Protein AF-A0A9X7INX3-F1 (afdb_monomer)

pLDDT: mean 77.59, std 14.17, range [43.16, 96.19]

Mean predicted aligned error: 10.33 Å

InterPro domains:
  IPR043760 Pycsar effector protein domain [PF18967] (12-126)

Radius of gyration: 23.43 Å; Cα contacts (8 Å, |Δi|>4): 87; chains: 1; bounding box: 50×25×68 Å

Structure (mmCIF, N/CA/C/O backbone):
data_AF-A0A9X7INX3-F1
#
_entry.id   AF-A0A9X7INX3-F1
#
loop_
_atom_site.group_PDB
_atom_site.id
_atom_site.type_symbol
_atom_site.label_atom_id
_atom_site.label_alt_id
_atom_site.label_comp_id
_atom_site.label_asym_id
_atom_site.label_entity_id
_atom_site.label_seq_id
_atom_site.pdbx_PDB_ins_code
_atom_site.Cartn_x
_atom_site.Cartn_y
_atom_site.Cartn_z
_atom_site.occupancy
_atom_site.B_iso_or_equiv
_atom_site.auth_seq_id
_atom_site.auth_comp_id
_atom_site.auth_asym_id
_atom_site.auth_atom_id
_atom_site.pdbx_PDB_model_num
ATOM 1 N N . MET A 1 1 ? -6.237 6.388 -11.616 1.00 50.84 1 MET A N 1
ATOM 2 C CA . MET A 1 1 ? -5.022 7.023 -12.176 1.00 50.84 1 MET A CA 1
ATOM 3 C C . MET A 1 1 ? -3.918 6.002 -12.429 1.00 50.84 1 MET A C 1
ATOM 5 O O . MET A 1 1 ? -3.495 5.897 -13.569 1.00 50.84 1 MET A O 1
ATOM 9 N N . GLU A 1 2 ? -3.508 5.203 -11.437 1.00 49.38 2 GLU A N 1
ATOM 10 C CA . GLU A 1 2 ? -2.435 4.191 -11.586 1.00 49.38 2 GLU A CA 1
ATOM 11 C C . GLU A 1 2 ? -2.710 3.171 -12.711 1.00 49.38 2 GLU A C 1
ATOM 13 O O . GLU A 1 2 ? -1.839 2.902 -13.534 1.00 49.38 2 GLU A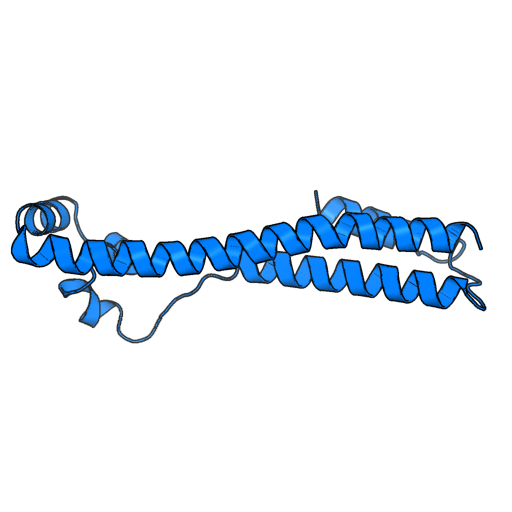 O 1
ATOM 18 N N . SER A 1 3 ? -3.953 2.693 -12.835 1.00 55.69 3 SER A N 1
ATOM 19 C CA . SER A 1 3 ? -4.366 1.765 -13.899 1.00 55.69 3 SER A CA 1
ATOM 20 C C . SER A 1 3 ? -4.281 2.376 -15.304 1.00 55.69 3 SER A C 1
ATOM 22 O O . SER A 1 3 ? -3.967 1.675 -16.258 1.00 55.69 3 SER A O 1
ATOM 24 N N . ALA A 1 4 ? -4.525 3.683 -15.443 1.00 64.06 4 ALA A N 1
ATOM 25 C CA . ALA A 1 4 ? -4.475 4.374 -16.734 1.00 64.06 4 ALA A CA 1
ATOM 26 C C . ALA A 1 4 ? -3.029 4.582 -17.215 1.00 64.06 4 ALA A C 1
ATOM 28 O O . ALA A 1 4 ? -2.751 4.441 -18.403 1.00 64.06 4 ALA A O 1
ATOM 29 N N . LEU A 1 5 ? -2.097 4.847 -16.290 1.00 58.94 5 LEU A N 1
ATOM 30 C CA . LEU A 1 5 ? -0.664 4.939 -16.591 1.00 58.94 5 LEU A CA 1
ATOM 31 C C . LEU A 1 5 ? -0.081 3.580 -17.003 1.00 58.94 5 LEU A C 1
ATOM 33 O O . LEU A 1 5 ? 0.658 3.509 -17.980 1.00 58.94 5 LEU A O 1
ATOM 37 N N . LEU A 1 6 ? -0.469 2.495 -16.321 1.00 60.16 6 LEU A N 1
ATOM 38 C CA . LEU A 1 6 ? -0.094 1.128 -16.705 1.00 60.16 6 LEU A CA 1
ATOM 39 C C . LEU A 1 6 ? -0.612 0.759 -18.100 1.00 60.16 6 LEU A C 1
ATOM 41 O O . LEU A 1 6 ? 0.145 0.236 -18.911 1.00 60.16 6 LEU A O 1
ATOM 45 N N . VAL A 1 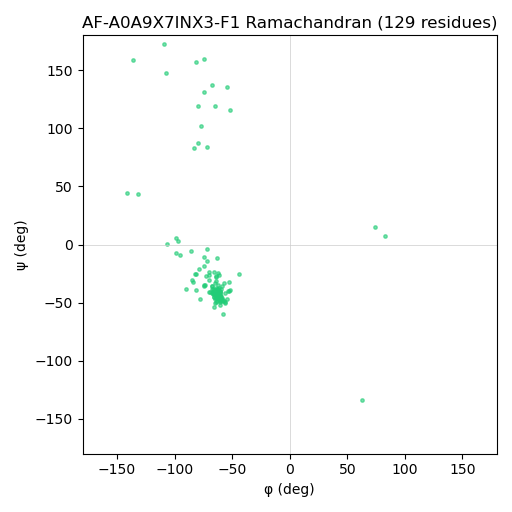7 ? -1.869 1.089 -18.412 1.00 64.81 7 VAL A N 1
ATOM 46 C CA . VAL A 1 7 ? -2.432 0.893 -19.759 1.00 64.81 7 VAL A CA 1
ATOM 47 C C . VAL A 1 7 ? -1.675 1.723 -20.801 1.00 64.81 7 VAL A C 1
ATOM 49 O O . VAL A 1 7 ? -1.399 1.217 -21.886 1.00 64.81 7 VAL A O 1
ATOM 52 N N . GLY A 1 8 ? -1.262 2.952 -20.478 1.00 62.03 8 GLY A N 1
ATOM 53 C CA . GLY A 1 8 ? -0.401 3.768 -21.342 1.00 62.03 8 GLY A CA 1
ATOM 54 C C . GLY A 1 8 ? 0.948 3.104 -21.648 1.00 62.03 8 GLY A C 1
ATOM 55 O O . GLY A 1 8 ? 1.346 3.013 -22.805 1.00 62.03 8 GLY A O 1
ATOM 56 N N . VAL A 1 9 ? 1.623 2.556 -20.636 1.00 60.28 9 VAL A N 1
ATOM 57 C CA . VAL A 1 9 ? 2.907 1.851 -20.811 1.00 60.28 9 VAL A CA 1
ATOM 58 C C . VAL A 1 9 ? 2.746 0.551 -21.610 1.00 60.28 9 VAL A C 1
ATOM 60 O O . VAL A 1 9 ? 3.547 0.272 -22.504 1.00 60.28 9 VAL A O 1
ATOM 63 N N . ILE A 1 10 ? 1.695 -0.227 -21.331 1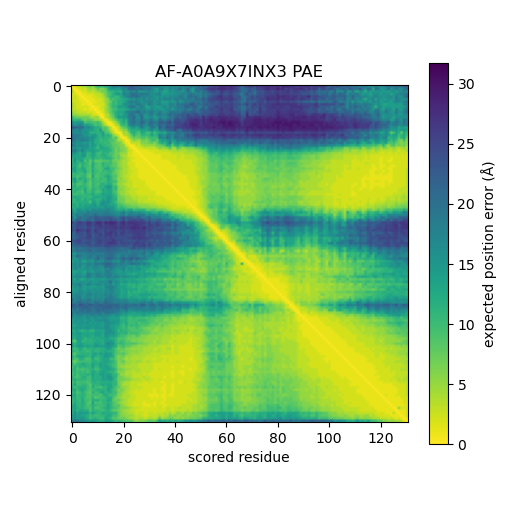.00 63.84 10 ILE A N 1
ATOM 64 C CA . ILE A 1 10 ? 1.403 -1.489 -22.032 1.00 63.84 10 ILE A CA 1
ATOM 65 C C . ILE A 1 10 ? 1.055 -1.220 -23.498 1.00 63.84 10 ILE A C 1
ATOM 67 O O . ILE A 1 10 ? 1.580 -1.881 -24.389 1.00 63.84 10 ILE A O 1
ATOM 71 N N . THR A 1 11 ? 0.212 -0.219 -23.766 1.00 62.34 11 THR A N 1
ATOM 72 C CA . THR A 1 11 ? -0.145 0.151 -25.141 1.00 62.34 11 THR A CA 1
ATOM 73 C C . THR A 1 11 ? 1.075 0.634 -25.919 1.00 62.34 11 THR A C 1
ATOM 75 O O . THR A 1 11 ? 1.222 0.281 -27.085 1.00 62.34 11 THR A O 1
ATOM 78 N N . LEU A 1 12 ? 1.997 1.376 -25.307 1.00 56.88 12 LEU A N 1
ATOM 79 C CA . LEU A 1 12 ? 3.230 1.825 -25.965 1.00 56.88 12 LEU A CA 1
ATOM 80 C C . LEU A 1 12 ? 4.289 0.715 -26.151 1.00 56.88 12 LEU A C 1
ATOM 82 O O . LEU A 1 12 ? 5.224 0.922 -26.919 1.00 56.88 12 LEU A O 1
ATOM 86 N N . SER A 1 13 ? 4.121 -0.463 -25.532 1.00 54.84 13 SER A N 1
ATOM 87 C CA . SER A 1 13 ? 5.066 -1.598 -25.605 1.00 54.84 13 SER A CA 1
ATOM 88 C C . SER A 1 13 ? 4.702 -2.711 -26.607 1.00 54.84 13 SER A C 1
ATOM 90 O O . SER A 1 13 ? 5.373 -3.737 -26.620 1.00 54.84 13 SER A O 1
ATOM 92 N N . GLY A 1 14 ? 3.651 -2.561 -27.425 1.00 51.12 14 GLY A N 1
ATOM 93 C CA . GLY A 1 14 ? 3.252 -3.576 -28.420 1.00 51.12 14 GLY A CA 1
ATOM 94 C C . GLY A 1 14 ? 4.156 -3.651 -29.664 1.00 51.12 14 GLY A C 1
ATOM 95 O O . GLY A 1 14 ? 4.843 -2.684 -29.992 1.00 51.12 14 GLY A O 1
ATOM 96 N N . ASP A 1 15 ? 4.124 -4.782 -30.378 1.00 43.16 15 ASP A N 1
ATOM 97 C CA . ASP A 1 15 ? 4.956 -5.035 -31.566 1.00 43.16 15 ASP A CA 1
ATOM 98 C C . ASP A 1 15 ? 4.812 -3.946 -32.645 1.00 43.16 15 ASP A C 1
ATOM 100 O O . ASP A 1 15 ? 3.714 -3.475 -32.950 1.00 43.16 15 ASP A O 1
ATOM 104 N N . GLY A 1 16 ? 5.951 -3.518 -33.203 1.00 49.06 16 GLY A N 1
ATOM 105 C CA . GLY A 1 16 ? 6.046 -2.385 -34.133 1.00 49.06 16 GLY A CA 1
ATOM 106 C C . GLY A 1 16 ? 6.119 -1.000 -33.471 1.00 49.06 16 GLY A C 1
ATOM 107 O O . GLY A 1 16 ? 6.061 0.010 -34.171 1.00 49.06 16 GLY A O 1
ATOM 108 N N . ARG A 1 17 ? 6.237 -0.927 -32.138 1.00 58.34 17 ARG A N 1
ATOM 109 C CA . ARG A 1 17 ? 6.386 0.326 -31.371 1.00 58.34 17 ARG A CA 1
ATOM 110 C C . ARG A 1 17 ? 7.801 0.476 -30.800 1.00 58.34 17 ARG A C 1
ATOM 112 O O . ARG A 1 17 ? 8.621 -0.432 -30.901 1.00 58.34 17 ARG A O 1
ATOM 119 N N . VAL A 1 18 ? 8.074 1.646 -30.215 1.00 55.84 18 VAL A N 1
ATOM 120 C CA . VAL A 1 18 ? 9.395 2.211 -29.845 1.00 55.84 18 VAL A CA 1
ATOM 121 C C . VAL A 1 18 ? 10.378 1.235 -29.165 1.00 55.84 18 VAL A C 1
ATOM 123 O O . VAL A 1 18 ? 11.584 1.400 -29.295 1.00 55.84 18 VAL A O 1
ATOM 126 N N . TYR A 1 19 ? 9.899 0.186 -28.494 1.00 56.28 19 TYR A N 1
ATOM 127 C CA . TYR A 1 19 ? 10.725 -0.752 -27.724 1.00 56.28 19 TYR A CA 1
ATOM 128 C C . TYR A 1 19 ? 11.112 -2.065 -28.446 1.00 56.28 19 TYR A C 1
ATOM 130 O O . TYR A 1 19 ? 11.766 -2.918 -27.850 1.00 56.28 19 TYR A O 1
ATOM 138 N N . HIS A 1 20 ? 10.748 -2.256 -29.720 1.00 52.53 20 HIS A N 1
ATOM 139 C CA . HIS A 1 20 ? 10.924 -3.534 -30.441 1.00 52.53 20 HIS A CA 1
ATOM 140 C C . HIS A 1 20 ? 12.393 -3.880 -30.806 1.00 52.53 20 HIS A C 1
ATOM 142 O O . HIS A 1 20 ? 12.697 -5.022 -31.143 1.00 52.53 20 HIS A O 1
ATOM 148 N N . GLN A 1 21 ? 13.331 -2.927 -30.730 1.00 61.44 21 GLN A N 1
ATOM 149 C CA . GLN A 1 21 ? 14.771 -3.147 -30.982 1.00 61.44 21 GLN A CA 1
ATOM 150 C C . GLN A 1 21 ? 15.657 -2.548 -29.878 1.00 61.44 21 GLN A C 1
ATOM 152 O O . GLN A 1 21 ? 16.684 -1.925 -30.141 1.00 61.44 21 GLN A O 1
ATOM 157 N N . LEU A 1 22 ? 15.265 -2.731 -28.616 1.00 67.19 22 LEU A N 1
ATOM 158 C CA . LEU A 1 22 ? 16.075 -2.274 -27.488 1.00 67.19 22 LEU A CA 1
ATOM 159 C C . LEU A 1 22 ? 17.413 -3.024 -27.429 1.00 67.19 22 LEU A C 1
ATOM 161 O O . LEU A 1 22 ? 17.457 -4.240 -27.249 1.00 67.19 22 LEU A O 1
ATOM 165 N N . SER A 1 23 ? 18.515 -2.281 -27.532 1.00 71.94 23 SER A N 1
ATOM 166 C CA . SER A 1 23 ? 19.875 -2.791 -27.346 1.00 71.94 23 SER A CA 1
ATOM 167 C C . SER A 1 23 ? 20.706 -1.830 -26.487 1.00 71.94 23 SER A C 1
ATOM 169 O O . SER A 1 23 ? 20.365 -0.657 -26.323 1.00 71.94 23 SER A O 1
ATOM 171 N N . GLY A 1 24 ? 21.778 -2.332 -25.869 1.00 81.75 24 GLY A N 1
ATOM 172 C CA . GLY A 1 24 ? 22.685 -1.513 -25.058 1.00 81.75 24 GLY A CA 1
ATOM 173 C C . GLY A 1 24 ? 22.022 -0.873 -23.829 1.00 81.75 24 GLY A C 1
ATOM 174 O O . GLY A 1 24 ? 21.311 -1.533 -23.070 1.00 81.75 24 GLY A O 1
ATOM 175 N N . TRP A 1 25 ? 22.273 0.423 -23.617 1.00 83.69 25 TRP A N 1
ATOM 176 C CA . TRP A 1 25 ? 21.813 1.177 -22.440 1.00 83.69 25 TRP A CA 1
ATOM 177 C C . TRP A 1 25 ? 20.292 1.340 -22.353 1.00 83.69 25 TRP A C 1
ATOM 179 O O . TRP A 1 25 ? 19.760 1.481 -21.251 1.00 83.69 25 TRP A O 1
ATOM 189 N N . ALA A 1 26 ? 19.584 1.254 -23.480 1.00 84.75 26 ALA A N 1
ATOM 190 C CA . ALA A 1 26 ? 18.130 1.348 -23.515 1.00 84.75 26 ALA A CA 1
ATOM 191 C C . ALA A 1 26 ? 17.469 0.210 -22.707 1.00 84.75 26 ALA A C 1
ATOM 193 O O . ALA A 1 26 ? 16.514 0.433 -21.963 1.00 84.75 26 ALA A O 1
ATOM 194 N N . VAL A 1 27 ? 18.046 -1.000 -22.748 1.00 86.50 27 VAL A N 1
ATOM 195 C CA . VAL A 1 27 ? 17.557 -2.163 -21.983 1.00 86.50 27 VAL A CA 1
ATOM 196 C C . VAL A 1 27 ? 17.621 -1.907 -20.475 1.00 86.50 27 VAL A C 1
ATOM 198 O O . VAL A 1 27 ? 16.701 -2.271 -19.746 1.00 86.50 27 VAL A O 1
ATOM 201 N N . VAL A 1 28 ? 18.676 -1.240 -19.996 1.00 89.25 28 VAL A N 1
ATOM 202 C CA . VAL A 1 28 ? 18.833 -0.923 -18.569 1.00 89.25 28 VAL A CA 1
ATOM 203 C C . VAL A 1 28 ? 17.717 0.014 -18.109 1.00 89.25 28 VAL A C 1
ATOM 205 O O . VAL A 1 28 ? 17.040 -0.274 -17.122 1.00 89.25 28 VAL A O 1
ATOM 208 N N . TRP A 1 29 ? 17.476 1.098 -18.850 1.00 87.06 29 TRP A N 1
ATOM 209 C CA . TRP A 1 29 ? 16.415 2.059 -18.536 1.00 87.06 29 TRP A CA 1
ATOM 210 C C . TRP A 1 29 ? 15.017 1.441 -18.616 1.00 87.06 29 TRP A C 1
ATOM 212 O O . TRP A 1 29 ? 14.172 1.726 -17.764 1.00 87.06 29 TRP A O 1
ATOM 222 N N . TYR A 1 30 ? 14.793 0.542 -19.577 1.00 85.25 30 TYR A N 1
ATOM 223 C CA . TYR A 1 30 ? 13.557 -0.229 -19.685 1.00 85.25 30 TYR A CA 1
ATOM 224 C C . TYR A 1 30 ? 13.304 -1.096 -18.444 1.00 85.25 30 TYR A C 1
ATOM 226 O O . TYR A 1 30 ? 12.246 -0.998 -17.818 1.00 85.25 30 TYR A O 1
ATOM 234 N N . VAL A 1 31 ? 14.293 -1.907 -18.046 1.00 89.81 31 VAL A N 1
ATOM 235 C CA . VAL A 1 31 ? 14.185 -2.794 -16.877 1.00 89.81 31 VAL A CA 1
ATOM 236 C C . VAL A 1 31 ? 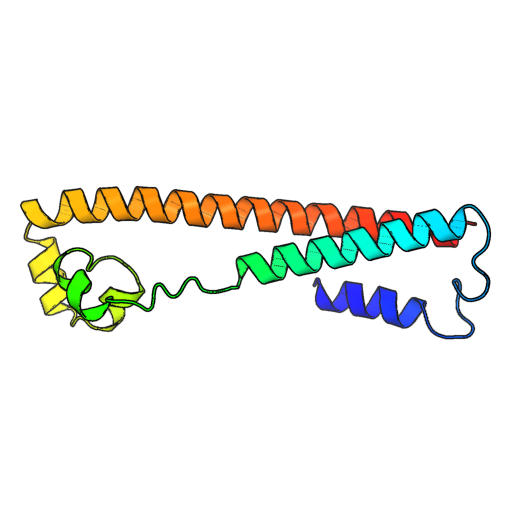13.965 -1.985 -15.600 1.00 89.81 31 VAL A C 1
ATOM 238 O O . VAL A 1 31 ? 13.081 -2.322 -14.813 1.00 89.81 31 VAL A O 1
ATOM 241 N N . VAL A 1 32 ? 14.709 -0.891 -15.409 1.00 92.19 32 VAL A N 1
ATOM 242 C CA . VAL A 1 32 ? 14.530 0.011 -14.261 1.00 92.19 32 VAL A CA 1
ATOM 243 C C . VAL A 1 32 ? 13.109 0.571 -14.227 1.00 92.19 32 VAL A C 1
ATOM 245 O O . VAL A 1 32 ? 12.449 0.493 -13.190 1.00 92.19 32 VAL A O 1
ATOM 248 N N . GLY A 1 33 ? 12.612 1.080 -15.357 1.00 89.38 33 GLY A N 1
ATOM 249 C CA . GLY A 1 33 ? 11.258 1.615 -15.466 1.00 89.38 33 GLY A CA 1
ATOM 250 C C . GLY A 1 33 ? 10.194 0.596 -15.060 1.00 89.38 33 GLY A C 1
ATOM 251 O O . GLY A 1 33 ? 9.358 0.883 -14.202 1.00 89.38 33 GLY A O 1
ATOM 252 N N . ILE A 1 34 ? 10.268 -0.623 -15.599 1.00 89.06 34 ILE A N 1
ATOM 253 C CA . ILE A 1 34 ? 9.321 -1.695 -15.264 1.00 89.06 34 ILE A CA 1
ATOM 254 C C . ILE A 1 34 ? 9.408 -2.100 -13.791 1.00 89.06 34 ILE A C 1
ATOM 256 O O . ILE A 1 34 ? 8.372 -2.212 -13.132 1.00 89.06 34 ILE A O 1
ATOM 260 N N . VAL A 1 35 ? 10.612 -2.284 -13.244 1.00 93.25 35 VAL A N 1
ATOM 261 C CA . VAL A 1 35 ? 10.791 -2.669 -11.834 1.00 93.25 35 VAL A CA 1
ATOM 262 C C . VAL A 1 35 ? 10.193 -1.620 -10.895 1.00 93.25 35 VAL A C 1
ATOM 264 O O . VAL A 1 35 ? 9.504 -1.981 -9.938 1.00 93.25 35 VAL A O 1
ATOM 26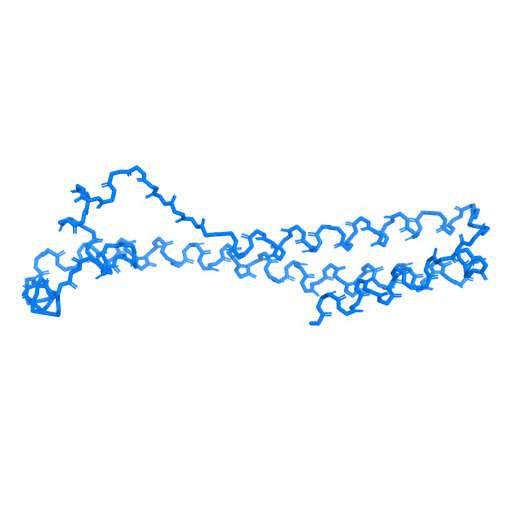7 N N . LEU A 1 36 ? 10.389 -0.329 -11.179 1.00 92.38 36 LEU A N 1
ATOM 268 C CA . LEU A 1 36 ? 9.817 0.761 -10.384 1.00 92.38 36 LEU A CA 1
ATOM 269 C C . LEU A 1 36 ? 8.284 0.769 -10.436 1.00 92.38 36 LEU A C 1
ATOM 271 O O . LEU A 1 36 ? 7.639 0.924 -9.398 1.00 92.38 36 LEU A O 1
ATOM 275 N N . LEU A 1 37 ? 7.693 0.547 -11.615 1.00 90.12 37 LEU A N 1
ATOM 276 C CA . LEU A 1 37 ? 6.237 0.473 -11.770 1.00 90.12 37 LEU A CA 1
ATOM 277 C C . LEU A 1 37 ? 5.637 -0.739 -11.042 1.00 90.12 37 LEU A C 1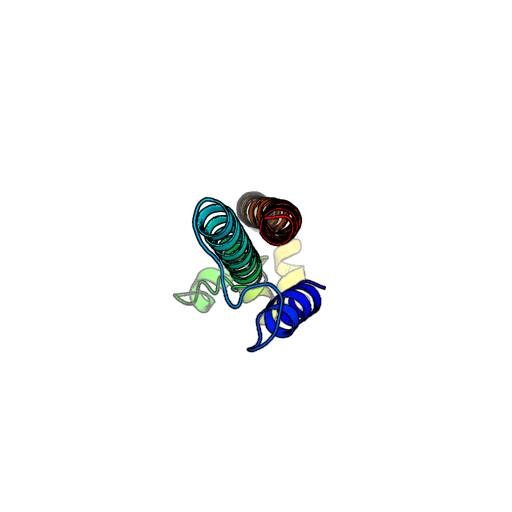
ATOM 279 O O . LEU A 1 37 ? 4.614 -0.606 -10.368 1.00 90.12 37 LEU A O 1
ATOM 283 N N . ILE A 1 38 ? 6.287 -1.905 -11.116 1.00 90.94 38 ILE A N 1
ATOM 284 C CA . ILE A 1 38 ? 5.875 -3.102 -10.366 1.00 90.94 38 ILE A CA 1
ATOM 285 C C . ILE A 1 38 ? 5.963 -2.839 -8.858 1.00 90.94 38 ILE A C 1
ATOM 287 O O . ILE A 1 38 ? 5.017 -3.127 -8.122 1.00 90.94 38 ILE A O 1
ATOM 291 N N . ALA A 1 39 ? 7.068 -2.257 -8.386 1.00 93.31 39 ALA A N 1
ATOM 292 C CA . ALA A 1 39 ? 7.246 -1.925 -6.977 1.00 93.31 39 ALA A CA 1
ATOM 293 C C . ALA A 1 39 ? 6.177 -0.935 -6.480 1.00 93.31 39 ALA A C 1
ATOM 295 O O . ALA A 1 39 ? 5.636 -1.121 -5.385 1.00 93.31 39 ALA A O 1
ATOM 296 N N . ALA A 1 40 ? 5.809 0.060 -7.294 1.00 91.44 40 ALA A N 1
ATOM 297 C CA . ALA A 1 40 ? 4.712 0.973 -6.988 1.00 91.44 40 ALA A CA 1
ATOM 298 C C . ALA A 1 40 ? 3.376 0.230 -6.838 1.00 91.44 40 ALA A C 1
ATOM 300 O O . ALA A 1 40 ? 2.704 0.358 -5.813 1.00 91.44 40 ALA A O 1
ATOM 301 N N . ALA A 1 41 ? 3.032 -0.632 -7.800 1.00 90.56 41 ALA A N 1
ATOM 302 C CA . ALA A 1 41 ? 1.801 -1.420 -7.763 1.00 90.56 41 ALA A CA 1
ATOM 303 C C . ALA A 1 41 ? 1.726 -2.345 -6.530 1.00 90.56 41 ALA A C 1
ATOM 305 O O . ALA A 1 41 ? 0.666 -2.479 -5.907 1.00 90.56 41 ALA A O 1
ATOM 306 N N . ILE A 1 42 ? 2.851 -2.947 -6.127 1.00 93.19 42 ILE A N 1
ATOM 307 C CA . ILE A 1 42 ? 2.943 -3.745 -4.894 1.00 93.19 42 ILE A CA 1
ATOM 308 C C . ILE A 1 42 ? 2.665 -2.869 -3.666 1.00 93.19 42 ILE A C 1
ATOM 310 O O . ILE A 1 42 ? 1.885 -3.270 -2.797 1.00 93.19 42 ILE A O 1
ATOM 314 N N . CYS A 1 43 ? 3.255 -1.671 -3.596 1.00 92.06 43 CYS A N 1
ATOM 315 C CA . CYS A 1 43 ? 3.025 -0.729 -2.501 1.00 92.06 43 CYS A CA 1
ATOM 316 C C . CYS A 1 43 ? 1.551 -0.317 -2.410 1.00 92.06 43 CYS A C 1
ATOM 318 O O . CYS A 1 43 ? 0.962 -0.416 -1.332 1.00 92.06 43 CYS A O 1
ATOM 320 N N . ALA A 1 44 ? 0.935 0.062 -3.533 1.00 90.62 44 ALA A N 1
ATOM 321 C CA . ALA A 1 44 ? -0.482 0.414 -3.603 1.00 90.62 44 ALA A CA 1
ATOM 322 C C . ALA A 1 44 ? -1.383 -0.750 -3.152 1.00 90.62 44 ALA A C 1
ATOM 324 O O . ALA A 1 44 ? -2.256 -0.585 -2.297 1.00 90.62 44 ALA A O 1
ATOM 325 N N . THR A 1 45 ? -1.117 -1.967 -3.632 1.00 90.62 45 THR A N 1
ATOM 326 C CA . THR A 1 45 ? -1.883 -3.162 -3.240 1.00 90.62 45 THR A CA 1
ATOM 327 C C . THR A 1 45 ? -1.752 -3.454 -1.741 1.00 90.62 45 THR A C 1
ATOM 329 O O . THR A 1 45 ? -2.733 -3.788 -1.071 1.00 90.62 45 THR A O 1
ATOM 332 N N . ALA A 1 46 ? -0.551 -3.298 -1.178 1.00 90.69 46 ALA A N 1
ATOM 333 C CA . ALA A 1 46 ? -0.297 -3.515 0.244 1.00 90.69 46 ALA A CA 1
ATOM 334 C C . ALA A 1 46 ? -1.052 -2.527 1.155 1.00 90.69 46 ALA A C 1
ATOM 336 O O . ALA A 1 46 ? -1.377 -2.877 2.291 1.00 90.69 46 ALA A O 1
ATOM 337 N N . VAL A 1 47 ? -1.377 -1.323 0.670 1.00 90.94 47 VAL A N 1
ATOM 338 C CA . VAL A 1 47 ? -2.175 -0.324 1.406 1.00 90.94 47 VAL A CA 1
ATOM 339 C C . VAL A 1 47 ? -3.628 -0.774 1.564 1.00 90.94 47 VAL A C 1
ATOM 341 O O . VAL A 1 47 ? -4.212 -0.616 2.644 1.00 90.94 47 VAL A O 1
ATOM 344 N N . VAL A 1 48 ? -4.206 -1.356 0.510 1.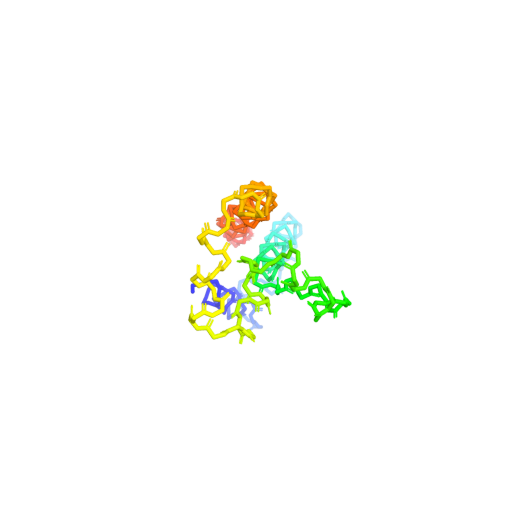00 87.50 48 VAL A N 1
ATOM 345 C CA . VAL A 1 48 ? -5.624 -1.750 0.466 1.00 87.50 48 VAL A CA 1
ATOM 346 C C . VAL A 1 48 ? -5.864 -3.093 1.155 1.00 87.50 48 VAL A C 1
ATOM 348 O O . VAL A 1 48 ? -6.955 -3.316 1.675 1.00 87.50 48 VAL A O 1
ATOM 351 N N . ARG A 1 49 ? -4.846 -3.967 1.236 1.00 82.31 49 ARG A N 1
ATOM 352 C CA . ARG A 1 49 ? -4.968 -5.270 1.908 1.00 82.31 49 ARG A CA 1
ATOM 353 C C . ARG A 1 49 ? -5.529 -5.105 3.331 1.00 82.31 49 ARG A C 1
ATOM 355 O O . ARG A 1 49 ? -4.889 -4.477 4.187 1.00 82.31 49 ARG A O 1
ATOM 362 N N . PRO A 1 50 ? -6.727 -5.650 3.607 1.00 68.44 50 PRO A N 1
ATOM 363 C CA . PRO A 1 50 ? -7.343 -5.510 4.910 1.00 68.44 50 PRO A CA 1
ATOM 364 C C . PRO A 1 50 ? -6.620 -6.426 5.904 1.00 68.44 50 PRO A C 1
ATOM 366 O O . PRO A 1 50 ? -6.394 -7.606 5.643 1.00 68.44 50 PRO A O 1
ATOM 369 N N . ARG A 1 51 ? -6.238 -5.887 7.067 1.00 65.81 51 ARG A N 1
ATOM 370 C CA . ARG A 1 51 ? -5.742 -6.703 8.184 1.00 65.81 51 ARG A CA 1
ATOM 371 C C . ARG A 1 51 ? -6.947 -7.245 8.945 1.00 65.81 51 ARG A C 1
ATOM 373 O O . ARG A 1 51 ? -7.343 -6.657 9.945 1.00 65.81 51 ARG A O 1
ATOM 380 N N . LEU A 1 52 ? -7.533 -8.345 8.473 1.00 59.62 52 LEU A N 1
ATOM 381 C CA . LEU A 1 52 ? -8.452 -9.122 9.303 1.00 59.62 52 LEU A CA 1
ATOM 382 C C . LEU A 1 52 ? -7.616 -9.941 10.285 1.00 59.62 52 LEU A C 1
ATOM 384 O O . LEU A 1 52 ? -7.037 -10.965 9.929 1.00 59.62 52 LEU A O 1
ATOM 388 N N . ARG A 1 53 ? -7.535 -9.485 11.536 1.00 59.62 53 ARG A N 1
ATOM 389 C CA . ARG A 1 53 ? -7.101 -10.340 12.643 1.00 59.62 53 ARG A CA 1
ATOM 390 C C . ARG A 1 53 ? -8.256 -11.312 12.904 1.00 59.62 53 ARG A C 1
ATOM 392 O O . ARG A 1 53 ? -9.144 -10.992 13.664 1.00 59.62 53 ARG A O 1
ATOM 399 N N . ALA A 1 54 ? -8.337 -12.414 12.159 1.00 52.22 54 ALA A N 1
ATOM 400 C CA . ALA A 1 54 ? -9.522 -13.284 12.163 1.00 52.22 54 ALA A CA 1
ATOM 401 C C . ALA A 1 54 ? -9.600 -14.227 13.378 1.00 52.22 54 ALA A C 1
ATOM 403 O O . ALA A 1 54 ? -10.682 -14.702 13.716 1.00 52.22 54 ALA A O 1
ATOM 404 N N . ALA A 1 55 ? -8.480 -14.496 14.050 1.00 48.59 55 ALA A N 1
ATOM 405 C CA . ALA A 1 55 ? -8.474 -15.368 15.217 1.00 48.59 55 ALA A CA 1
ATOM 406 C C . ALA A 1 55 ? -8.952 -14.593 16.459 1.00 48.59 55 ALA A C 1
ATOM 408 O O . ALA A 1 55 ? -8.326 -13.611 16.845 1.00 48.59 55 ALA A O 1
ATOM 409 N N . ASN A 1 56 ? -10.051 -15.056 17.063 1.00 54.50 56 ASN A N 1
ATOM 410 C CA . ASN A 1 56 ? -10.584 -14.664 18.380 1.00 54.50 56 ASN A CA 1
ATOM 411 C C . ASN A 1 56 ? -11.282 -13.297 18.532 1.00 54.50 56 ASN A C 1
ATOM 413 O O . ASN A 1 56 ? -11.584 -12.910 19.658 1.00 54.50 56 ASN A O 1
ATOM 417 N N . LEU A 1 57 ? -11.671 -12.622 17.440 1.00 57.06 57 LEU A N 1
ATOM 418 C CA . LEU A 1 57 ? -12.407 -11.339 17.504 1.00 57.06 57 LEU A CA 1
ATOM 419 C C . LEU A 1 57 ? -13.651 -11.390 18.406 1.00 57.06 57 LEU A C 1
ATOM 421 O O . LEU A 1 57 ? -13.950 -10.459 19.138 1.00 57.06 57 LEU A O 1
ATOM 425 N N . LYS A 1 58 ? -14.397 -12.497 18.391 1.00 53.84 58 LYS A N 1
ATOM 426 C CA . LYS A 1 58 ? -15.625 -12.594 19.190 1.00 53.84 58 LYS A CA 1
ATOM 427 C C . LYS A 1 58 ? -15.350 -12.678 20.699 1.00 53.84 58 LYS A C 1
ATOM 429 O O . LYS A 1 58 ? -16.171 -12.204 21.470 1.00 53.84 58 LYS A O 1
ATOM 434 N N . ALA A 1 59 ? -14.213 -13.253 21.095 1.00 56.22 59 ALA A N 1
ATOM 435 C CA . ALA A 1 59 ? -13.799 -13.371 22.493 1.00 56.22 59 ALA A CA 1
ATOM 436 C C . ALA A 1 59 ? -13.091 -12.100 22.995 1.00 56.22 59 ALA A C 1
ATOM 438 O O . ALA A 1 59 ? -13.237 -11.737 24.151 1.00 56.22 59 ALA A O 1
ATOM 439 N N . GLU A 1 60 ? -12.371 -11.386 22.122 1.00 58.62 60 GLU A N 1
ATOM 440 C CA . GLU A 1 60 ? -11.680 -10.131 22.468 1.00 58.62 60 GLU A CA 1
ATOM 441 C C . GLU A 1 60 ? -12.574 -8.879 22.358 1.00 58.62 60 GLU A C 1
ATOM 443 O O . GLU A 1 60 ? -12.130 -7.777 22.698 1.00 58.62 60 GLU A O 1
ATOM 448 N N . ALA A 1 61 ? -13.813 -9.023 21.870 1.00 57.78 61 ALA A N 1
ATOM 449 C CA . ALA A 1 61 ? -14.752 -7.921 21.663 1.00 57.78 61 ALA A CA 1
ATOM 450 C C . ALA A 1 61 ? -15.171 -7.231 22.968 1.00 57.78 61 ALA A C 1
ATOM 452 O O . ALA A 1 61 ? -15.424 -6.026 22.946 1.00 57.78 61 ALA A O 1
ATOM 453 N N . GLU A 1 62 ? -15.228 -7.969 24.083 1.00 56.88 62 GLU A N 1
ATOM 454 C CA . GLU A 1 62 ? -15.538 -7.398 25.400 1.00 56.88 62 GLU A CA 1
ATOM 455 C C . GLU A 1 62 ? -14.458 -6.407 25.849 1.00 56.88 62 GLU A C 1
ATOM 457 O O . GLU A 1 62 ? -14.793 -5.314 26.300 1.00 56.88 62 GLU A O 1
ATOM 462 N N . ASP A 1 63 ? -13.187 -6.712 25.574 1.00 59.78 63 ASP A N 1
ATOM 463 C CA . ASP A 1 63 ? -12.038 -5.893 25.977 1.00 59.78 63 ASP A CA 1
ATOM 464 C C . ASP A 1 63 ? -11.543 -4.916 24.891 1.00 59.78 63 ASP A C 1
ATOM 466 O O . ASP A 1 63 ? -10.650 -4.109 25.138 1.00 59.78 63 ASP A O 1
ATOM 470 N N . ASN A 1 64 ? -12.035 -4.989 23.645 1.00 65.56 64 ASN A N 1
ATOM 471 C CA . ASN A 1 64 ? -11.542 -4.167 22.523 1.00 65.56 64 ASN A CA 1
ATOM 472 C C . ASN A 1 64 ? -12.668 -3.687 21.586 1.00 65.56 64 ASN A C 1
ATOM 474 O O . ASN A 1 64 ? -12.526 -3.716 20.356 1.00 65.56 64 ASN A O 1
ATOM 478 N N . PHE A 1 65 ? -13.777 -3.219 22.165 1.00 69.00 65 PHE A N 1
ATOM 479 C CA . PHE A 1 65 ? -15.010 -2.863 21.449 1.00 69.00 65 PHE A CA 1
ATOM 480 C C . PHE A 1 65 ? -14.877 -1.718 20.424 1.00 69.00 65 PHE A C 1
ATOM 482 O O . PHE A 1 65 ? -15.643 -1.666 19.466 1.00 69.00 65 PHE A O 1
ATOM 489 N N . ILE A 1 66 ? -13.890 -0.825 20.583 1.00 74.69 66 ILE A N 1
ATOM 490 C CA . ILE A 1 66 ? -13.682 0.354 19.713 1.00 74.69 66 ILE A CA 1
ATOM 491 C C . ILE A 1 66 ? -13.097 -0.026 18.336 1.00 74.69 66 ILE A C 1
ATOM 493 O O . ILE A 1 66 ? -13.194 0.734 17.373 1.00 74.69 66 ILE A O 1
ATOM 497 N N . TYR A 1 67 ? -12.498 -1.212 18.195 1.00 71.81 67 TYR A N 1
ATOM 498 C CA . TYR A 1 67 ? -11.953 -1.661 16.912 1.00 71.81 67 TYR A CA 1
ATOM 499 C C . TYR A 1 67 ? -13.067 -1.918 15.885 1.00 71.81 67 TYR A C 1
ATOM 501 O O . TYR A 1 67 ? -14.056 -2.582 16.195 1.00 71.81 67 TYR A O 1
ATOM 509 N N . PHE A 1 68 ? -12.875 -1.482 14.632 1.00 71.94 68 PHE A N 1
ATOM 510 C CA . PHE A 1 68 ? -13.905 -1.542 13.577 1.00 71.94 68 PHE A CA 1
ATOM 511 C C . PHE A 1 68 ? -14.519 -2.943 13.375 1.00 71.94 68 PHE A C 1
ATOM 513 O O . PHE A 1 68 ? -15.693 -3.071 13.032 1.00 71.94 68 PHE A O 1
ATOM 520 N N . GLY A 1 69 ? -13.728 -4.002 13.590 1.00 73.25 69 GLY A N 1
ATOM 521 C CA . GLY A 1 69 ? -14.178 -5.388 13.470 1.00 73.25 69 GLY A CA 1
ATOM 522 C C . GLY A 1 69 ? -15.094 -5.849 14.608 1.00 73.25 69 GLY A C 1
ATOM 523 O O . GLY A 1 69 ? -15.923 -6.720 14.382 1.00 73.25 69 GLY A O 1
ATOM 524 N N . HIS A 1 70 ? -14.980 -5.259 15.799 1.00 74.00 70 HIS A N 1
ATOM 525 C CA . HIS A 1 70 ? -15.838 -5.561 16.948 1.00 74.00 70 HIS A CA 1
ATOM 526 C C . HIS A 1 70 ? -17.069 -4.655 16.976 1.00 74.00 70 HIS A C 1
ATOM 528 O O . HIS A 1 70 ? -18.171 -5.131 17.237 1.00 74.00 70 HIS A O 1
ATOM 534 N N . LEU A 1 71 ? -16.903 -3.379 16.610 1.00 77.56 71 LEU A N 1
ATOM 535 C CA . LEU A 1 71 ? -17.978 -2.388 16.614 1.00 77.56 71 LEU A CA 1
ATOM 536 C C . LEU A 1 71 ? -19.161 -2.797 15.717 1.00 77.56 71 LEU A C 1
ATOM 538 O O . LEU A 1 71 ? -20.311 -2.597 16.089 1.00 77.56 71 LEU A O 1
ATOM 542 N N . ARG A 1 72 ? -18.900 -3.460 14.575 1.00 80.12 72 ARG A N 1
ATOM 543 C CA . ARG A 1 72 ? -19.952 -3.967 13.661 1.00 80.12 72 ARG A CA 1
ATOM 544 C C . ARG A 1 72 ? -20.874 -5.034 14.270 1.00 80.12 72 ARG A C 1
ATOM 546 O O . ARG A 1 72 ? -21.837 -5.428 13.619 1.00 80.12 72 ARG A O 1
ATOM 553 N N . HIS A 1 73 ? -20.527 -5.574 15.437 1.00 79.38 73 HIS A N 1
ATOM 554 C CA . HIS A 1 73 ? -21.282 -6.618 16.131 1.00 79.38 73 HIS A CA 1
ATOM 555 C C . HIS A 1 73 ? -22.027 -6.094 17.367 1.00 79.38 73 HIS A C 1
ATOM 557 O O . HIS A 1 73 ? -22.688 -6.880 18.040 1.00 79.38 73 HIS A O 1
ATOM 563 N N . LEU A 1 74 ? -21.926 -4.796 17.671 1.00 80.38 74 LEU A N 1
ATOM 564 C CA . LEU A 1 74 ? -22.546 -4.173 18.838 1.00 80.38 74 LEU A CA 1
ATOM 565 C C . LEU A 1 74 ? -23.734 -3.302 18.431 1.00 80.38 74 LEU A C 1
ATOM 567 O O . LEU A 1 74 ? -23.729 -2.692 17.362 1.00 80.38 74 LEU A O 1
ATOM 571 N N . THR A 1 75 ? -24.746 -3.232 19.298 1.00 85.75 75 THR A N 1
ATOM 572 C CA . THR A 1 75 ? -25.843 -2.269 19.150 1.00 85.75 75 THR A CA 1
ATOM 573 C C . THR A 1 75 ? -25.420 -0.897 19.689 1.00 85.75 75 THR A C 1
ATOM 575 O O . THR A 1 75 ? -24.507 -0.827 20.520 1.00 85.75 75 THR A O 1
ATOM 578 N N . PRO A 1 76 ? -26.060 0.202 19.252 1.00 86.19 76 PRO A N 1
ATOM 579 C CA . PRO A 1 76 ? -25.767 1.543 19.760 1.00 86.19 76 PRO A CA 1
ATOM 580 C C . PRO A 1 76 ? -25.840 1.649 21.291 1.00 86.19 76 PRO A C 1
ATOM 582 O O . PRO A 1 76 ? -24.960 2.243 21.908 1.00 86.19 76 PRO A O 1
ATOM 585 N N . GLU A 1 77 ? -26.823 1.000 21.915 1.00 87.56 77 GLU A N 1
ATOM 586 C CA . GLU A 1 77 ? -27.042 1.010 23.368 1.00 87.56 77 GLU A CA 1
ATOM 587 C C . GLU A 1 77 ? -25.897 0.299 24.100 1.00 87.56 77 GLU A C 1
ATOM 589 O O . GLU A 1 77 ? -25.394 0.776 25.116 1.00 87.56 77 GLU A O 1
ATOM 594 N N . ALA A 1 78 ? -25.424 -0.820 23.541 1.00 82.88 78 ALA A N 1
ATOM 595 C CA . ALA A 1 78 ? -24.287 -1.566 24.071 1.00 82.88 78 ALA A CA 1
ATOM 596 C C . ALA A 1 78 ? -22.949 -0.825 23.899 1.00 82.88 78 ALA A C 1
ATOM 598 O O . ALA A 1 78 ? -21.992 -1.114 24.620 1.00 82.88 78 ALA A O 1
ATOM 599 N N . VAL A 1 79 ? -22.849 0.093 22.933 1.00 83.31 79 VAL A N 1
ATOM 600 C CA . VAL A 1 79 ? -21.693 0.989 22.796 1.00 83.31 79 VAL A CA 1
ATOM 601 C C . VAL A 1 79 ? -21.787 2.116 23.817 1.00 83.31 79 VAL A C 1
ATOM 603 O O . VAL A 1 79 ? -20.808 2.360 24.513 1.00 83.31 79 VAL A O 1
ATOM 606 N N . GLN A 1 80 ? -22.952 2.753 23.957 1.00 84.56 80 GLN A N 1
ATOM 607 C CA . GLN A 1 80 ? -23.160 3.839 24.915 1.00 84.56 80 GLN A CA 1
ATOM 608 C C . GLN A 1 80 ? -22.857 3.394 26.351 1.00 84.56 80 GLN A C 1
ATOM 610 O O . GLN A 1 80 ? -22.045 4.026 27.017 1.00 84.56 80 GLN A O 1
ATOM 615 N N . ALA A 1 81 ? -23.376 2.237 26.770 1.00 84.19 81 ALA A N 1
ATOM 616 C CA . ALA A 1 81 ? -23.095 1.680 28.094 1.00 84.19 81 ALA A CA 1
ATOM 617 C C . ALA A 1 81 ? -21.590 1.467 28.359 1.00 84.19 81 ALA A C 1
ATOM 619 O O . ALA A 1 81 ? -21.131 1.616 29.487 1.00 84.19 81 ALA A O 1
ATOM 620 N N . ARG A 1 82 ? -20.804 1.141 27.323 1.00 79.75 82 ARG A N 1
ATOM 621 C CA . ARG A 1 82 ? -19.343 0.980 27.433 1.00 79.75 82 ARG A CA 1
ATOM 622 C C . ARG A 1 82 ? -18.572 2.296 27.365 1.00 79.75 82 ARG A C 1
ATOM 624 O O . ARG A 1 82 ? -17.445 2.350 27.844 1.00 79.75 82 ARG A O 1
ATOM 631 N N . LEU A 1 83 ? -19.135 3.327 26.737 1.00 82.12 83 LEU A N 1
ATOM 632 C CA . LEU A 1 83 ? -18.558 4.672 26.739 1.00 82.12 83 LEU A CA 1
ATOM 633 C C . LEU A 1 83 ? -18.761 5.357 28.096 1.00 82.12 83 LEU A C 1
ATOM 635 O O . LEU A 1 83 ? -17.875 6.084 28.536 1.00 82.12 83 LEU A O 1
ATOM 639 N N . ASP A 1 84 ? -19.888 5.093 28.759 1.00 84.56 84 ASP A N 1
ATOM 640 C CA . ASP A 1 84 ? -20.188 5.636 30.088 1.00 84.56 84 ASP A CA 1
ATOM 641 C C . ASP A 1 84 ? -19.290 5.019 31.182 1.00 84.56 84 ASP A C 1
ATOM 643 O O . ASP A 1 84 ? -18.969 5.677 32.176 1.00 84.56 84 ASP A O 1
ATOM 647 N N . ASP A 1 85 ? -18.791 3.794 30.975 1.00 80.62 85 ASP A N 1
ATOM 648 C CA . ASP A 1 85 ? -17.781 3.176 31.840 1.00 80.62 85 ASP A CA 1
ATOM 649 C C . ASP A 1 85 ? -16.364 3.699 31.531 1.00 80.62 85 ASP A C 1
ATOM 651 O O . ASP A 1 85 ? -15.578 3.137 30.757 1.00 80.62 85 ASP A O 1
ATOM 655 N N . SER A 1 86 ? -16.019 4.811 32.182 1.00 67.44 86 SER A N 1
ATOM 656 C CA . SER A 1 86 ? -14.733 5.501 32.012 1.00 67.44 86 SER A CA 1
ATOM 657 C C . SER A 1 86 ? -13.512 4.649 32.395 1.00 67.44 86 SER A C 1
ATOM 659 O O . SER A 1 86 ? -12.420 4.882 31.866 1.00 67.44 86 SER A O 1
ATOM 661 N N . ALA A 1 87 ? -13.672 3.664 33.290 1.00 71.31 87 ALA A N 1
ATOM 662 C CA . ALA A 1 87 ? -12.579 2.801 33.739 1.00 71.31 87 ALA A CA 1
ATOM 663 C C . ALA A 1 87 ? -12.169 1.791 32.654 1.00 71.31 87 ALA A C 1
ATOM 665 O O . ALA A 1 87 ? -10.981 1.506 32.491 1.00 71.31 87 ALA A O 1
ATOM 666 N N . LEU A 1 88 ? -13.135 1.305 31.869 1.00 70.00 88 LEU A N 1
ATOM 667 C CA . LEU A 1 88 ? -12.894 0.412 30.732 1.00 70.00 88 LEU A CA 1
ATOM 668 C C . LEU A 1 88 ? -12.546 1.180 29.446 1.00 70.00 88 LEU A C 1
ATOM 670 O O . LEU A 1 88 ? -11.769 0.694 28.623 1.00 70.00 88 LEU A O 1
ATOM 674 N N . LEU A 1 89 ? -13.060 2.402 29.275 1.00 79.69 89 LEU A N 1
ATOM 675 C CA . LEU A 1 89 ? -12.884 3.195 28.055 1.00 79.69 89 LEU A CA 1
ATOM 676 C C . LEU A 1 89 ? -11.431 3.629 27.799 1.00 79.69 89 LEU A C 1
ATOM 678 O O . LEU A 1 89 ? -10.891 3.415 26.710 1.00 79.69 89 LEU A O 1
ATOM 682 N N . LEU A 1 90 ? -10.800 4.272 28.784 1.00 80.00 90 LEU A N 1
ATOM 683 C CA . LEU A 1 90 ? -9.485 4.909 28.634 1.00 80.00 90 LEU A CA 1
ATOM 684 C C . LEU A 1 90 ? -8.363 3.966 28.160 1.00 80.00 90 LEU A C 1
ATOM 686 O O . LEU A 1 90 ? -7.646 4.338 27.220 1.00 80.00 90 LEU A O 1
ATOM 690 N N . PRO A 1 91 ? -8.169 2.764 28.742 1.00 79.81 91 PRO A N 1
ATOM 691 C CA . PRO A 1 91 ? -7.110 1.861 28.295 1.00 79.81 91 PRO A CA 1
ATOM 692 C C . PRO A 1 91 ? -7.371 1.317 26.885 1.00 79.81 91 PRO A C 1
ATOM 694 O O . PRO A 1 91 ? -6.444 1.235 26.072 1.00 79.81 91 PRO A O 1
ATOM 697 N N . VAL A 1 92 ? -8.631 1.008 26.557 1.00 79.94 92 VAL A N 1
ATOM 698 C CA . VAL A 1 92 ? -9.025 0.506 25.233 1.00 79.94 92 VAL A CA 1
ATOM 699 C C . VAL A 1 92 ? -8.818 1.573 24.166 1.00 79.94 92 VAL A C 1
ATOM 701 O O . VAL A 1 92 ? -8.227 1.296 23.118 1.00 79.94 92 VAL A O 1
ATOM 704 N N . LEU A 1 93 ? -9.233 2.809 24.444 1.00 83.69 93 LEU A N 1
ATOM 705 C CA . LEU A 1 93 ? -9.064 3.939 23.539 1.00 83.69 93 LEU A CA 1
ATOM 706 C C . LEU A 1 93 ? -7.581 4.254 23.315 1.00 83.69 93 LEU A C 1
ATOM 708 O O . LEU A 1 93 ? -7.148 4.387 22.172 1.00 83.69 93 LEU A O 1
ATOM 712 N N . SER A 1 94 ? -6.786 4.296 24.387 1.00 82.62 94 SER A N 1
ATOM 713 C CA . SER A 1 94 ? -5.346 4.569 24.311 1.00 82.62 94 SER A CA 1
ATOM 714 C C . SER A 1 94 ? -4.623 3.529 23.452 1.00 82.62 94 SER A C 1
ATOM 716 O O . SER A 1 94 ? -3.869 3.877 22.540 1.00 82.62 94 SER A O 1
ATOM 718 N N . LYS A 1 95 ? -4.907 2.240 23.676 1.00 83.75 95 LYS A N 1
ATOM 719 C CA . LYS A 1 95 ? -4.365 1.139 22.871 1.00 83.75 95 LYS A CA 1
ATOM 720 C C . LYS A 1 95 ? -4.779 1.259 21.403 1.00 83.75 95 LYS A C 1
ATOM 722 O O . LYS A 1 95 ? -3.930 1.135 20.521 1.00 83.75 95 LYS A O 1
ATOM 727 N N . GLN A 1 96 ? -6.060 1.510 21.127 1.00 84.50 96 GLN A N 1
ATOM 728 C CA . GLN A 1 96 ? -6.567 1.614 19.756 1.00 84.50 96 GLN A CA 1
ATOM 729 C C . GLN A 1 96 ? -5.983 2.814 19.008 1.00 84.50 96 GLN A C 1
ATOM 731 O O . GLN A 1 96 ? -5.566 2.653 17.864 1.00 84.50 96 GLN A O 1
ATOM 736 N N . LEU A 1 97 ? -5.876 3.986 19.639 1.00 85.50 97 LEU A N 1
ATOM 737 C CA . LEU A 1 97 ? -5.262 5.169 19.030 1.00 85.50 97 LEU A CA 1
ATOM 738 C C . LEU A 1 97 ? -3.797 4.913 18.654 1.00 85.50 97 LEU A C 1
ATOM 740 O O . LEU A 1 97 ? -3.375 5.201 17.530 1.00 85.50 97 LEU A O 1
ATOM 744 N N . VAL A 1 98 ? -3.024 4.306 19.558 1.00 87.06 98 VAL A N 1
ATOM 745 C CA . VAL A 1 98 ? -1.618 3.969 19.303 1.00 87.06 98 VAL A CA 1
ATOM 746 C C . VAL A 1 98 ? -1.488 2.924 18.191 1.00 87.06 98 VAL A C 1
ATOM 748 O O . VAL A 1 98 ? -0.701 3.109 17.265 1.00 87.06 98 VAL A O 1
ATOM 751 N N . GLU A 1 99 ? -2.265 1.845 18.214 1.00 85.38 99 GLU A N 1
ATOM 752 C CA . GLU A 1 99 ? -2.154 0.802 17.188 1.00 85.38 99 GLU A CA 1
ATOM 753 C C . GLU A 1 99 ? -2.658 1.271 15.815 1.00 85.38 99 GLU A C 1
ATOM 755 O O . GLU A 1 99 ? -2.002 1.035 14.794 1.00 85.38 99 GLU A O 1
ATOM 760 N N . MET A 1 100 ? -3.770 2.010 15.769 1.00 84.69 100 MET A N 1
ATOM 761 C CA . MET A 1 100 ? -4.297 2.573 14.524 1.00 84.69 100 MET A CA 1
ATOM 762 C C . MET A 1 100 ? -3.370 3.636 13.940 1.00 84.69 100 MET A C 1
ATOM 764 O O . MET A 1 100 ? -3.184 3.659 12.722 1.00 84.69 100 MET A O 1
ATOM 768 N N . SER A 1 101 ? -2.737 4.474 14.768 1.00 87.25 101 SER A N 1
ATOM 769 C CA . SER A 1 101 ? -1.752 5.448 14.281 1.00 87.25 101 SER A CA 1
ATOM 770 C C . SER A 1 101 ? -0.554 4.762 13.616 1.00 87.25 101 SER A C 1
ATOM 772 O O . SER A 1 101 ? -0.200 5.128 12.496 1.00 87.25 101 SER A O 1
ATOM 774 N N . LYS A 1 102 ? 0.007 3.698 14.210 1.00 90.62 102 LYS A N 1
ATOM 775 C CA . LYS A 1 102 ? 1.104 2.915 13.608 1.00 90.62 102 LYS A CA 1
ATOM 776 C C . LYS A 1 102 ? 0.701 2.292 12.268 1.00 90.62 102 LYS A C 1
ATOM 778 O O . LYS A 1 102 ? 1.476 2.314 11.309 1.00 90.62 102 LYS A O 1
ATOM 783 N N . ILE A 1 103 ? -0.509 1.732 12.186 1.00 88.38 103 ILE A N 1
ATOM 784 C CA . ILE A 1 103 ? -1.030 1.124 10.952 1.00 88.38 103 ILE A CA 1
ATOM 785 C C . ILE A 1 103 ? -1.207 2.188 9.869 1.00 88.38 103 ILE A C 1
ATOM 787 O O . ILE A 1 103 ? -0.720 2.008 8.750 1.00 88.38 103 ILE A O 1
ATOM 791 N N . THR A 1 104 ? -1.878 3.289 10.200 1.00 90.69 104 THR A N 1
ATOM 792 C CA . THR A 1 104 ? -2.122 4.402 9.278 1.00 90.69 104 THR A CA 1
ATOM 793 C C . THR A 1 104 ? -0.809 5.008 8.807 1.00 90.69 104 THR A C 1
ATOM 795 O O . THR A 1 104 ? -0.647 5.230 7.611 1.00 90.69 104 THR A O 1
ATOM 798 N N . TRP A 1 105 ? 0.171 5.166 9.698 1.00 93.44 105 TRP A N 1
ATOM 799 C CA . TRP A 1 105 ? 1.502 5.648 9.343 1.00 93.44 105 TRP A CA 1
ATOM 800 C C . TRP A 1 105 ? 2.202 4.731 8.338 1.00 93.44 105 TRP A C 1
ATOM 802 O O . TRP A 1 105 ? 2.697 5.189 7.307 1.00 93.44 105 TRP A O 1
ATOM 812 N N . ARG A 1 106 ? 2.191 3.414 8.576 1.00 93.44 106 ARG A N 1
ATOM 813 C CA . ARG A 1 106 ? 2.778 2.446 7.639 1.00 93.44 106 ARG A CA 1
ATOM 814 C C . ARG A 1 106 ? 2.094 2.496 6.274 1.00 93.44 106 ARG A C 1
ATOM 816 O O . ARG A 1 106 ? 2.780 2.492 5.255 1.00 93.44 106 ARG A O 1
ATOM 823 N N . LYS A 1 107 ? 0.760 2.562 6.242 1.00 92.94 107 LYS A N 1
ATOM 824 C CA . LYS A 1 107 ? -0.001 2.699 4.993 1.00 92.94 107 LYS A CA 1
ATOM 825 C C . LYS A 1 107 ? 0.322 4.014 4.285 1.00 92.94 107 LYS A C 1
ATOM 827 O O . LYS A 1 107 ? 0.567 3.999 3.086 1.00 92.94 107 LYS A O 1
ATOM 832 N N . HIS A 1 108 ? 0.415 5.119 5.019 1.00 94.44 108 HIS A N 1
ATOM 833 C CA . HIS A 1 108 ? 0.783 6.422 4.472 1.00 94.44 108 HIS A CA 1
ATOM 834 C C . HIS A 1 108 ? 2.170 6.397 3.817 1.00 94.44 108 HIS A C 1
ATOM 836 O O . HIS A 1 108 ? 2.323 6.857 2.689 1.00 94.44 108 HIS A O 1
ATOM 842 N N . ARG A 1 109 ? 3.167 5.778 4.464 1.00 96.19 109 ARG A N 1
ATOM 843 C CA . ARG A 1 109 ? 4.512 5.605 3.888 1.00 96.19 109 ARG A CA 1
ATOM 844 C C . ARG A 1 109 ? 4.510 4.757 2.614 1.00 96.19 109 ARG A C 1
ATOM 846 O O . ARG A 1 109 ? 5.226 5.092 1.678 1.00 96.19 109 ARG A O 1
ATOM 853 N N . LEU A 1 110 ? 3.703 3.696 2.556 1.00 94.44 110 LEU A N 1
ATOM 854 C CA . LEU A 1 110 ? 3.550 2.885 1.341 1.00 94.44 110 LEU A CA 1
ATOM 855 C C . LEU A 1 110 ? 2.891 3.671 0.198 1.00 94.44 110 LEU A C 1
ATOM 857 O O . LEU A 1 110 ? 3.329 3.549 -0.942 1.00 94.44 110 LEU A O 1
ATOM 861 N N . VAL A 1 111 ? 1.888 4.506 0.496 1.00 94.88 111 VAL A N 1
ATOM 862 C CA . VAL A 1 111 ? 1.280 5.405 -0.500 1.00 94.88 111 VAL A CA 1
ATOM 863 C C . VAL A 1 111 ? 2.307 6.408 -1.015 1.00 94.88 111 VAL A C 1
ATOM 865 O O . VAL A 1 111 ? 2.462 6.529 -2.225 1.00 94.88 111 VAL A O 1
ATOM 868 N N . GLN A 1 112 ? 3.047 7.076 -0.121 1.00 95.38 112 GLN A N 1
ATOM 869 C CA . GLN A 1 112 ? 4.116 8.000 -0.515 1.00 95.38 112 GLN A CA 1
ATOM 870 C C . GLN A 1 112 ? 5.123 7.314 -1.444 1.00 95.38 112 GLN A C 1
ATOM 872 O O . GLN A 1 112 ? 5.447 7.853 -2.496 1.00 95.38 112 GLN A O 1
ATOM 877 N N . LEU A 1 113 ? 5.562 6.100 -1.092 1.00 94.62 113 LEU A N 1
ATOM 878 C CA . LEU A 1 113 ? 6.496 5.336 -1.912 1.00 94.62 113 LEU A CA 1
ATOM 879 C C . LEU A 1 113 ? 5.904 4.996 -3.290 1.00 94.62 113 LEU A C 1
ATOM 881 O O . LEU A 1 113 ? 6.572 5.233 -4.290 1.00 94.62 113 LEU A O 1
ATOM 885 N N . SER A 1 114 ? 4.654 4.519 -3.364 1.00 92.50 114 SER A N 1
ATOM 886 C CA . SER A 1 114 ? 3.967 4.266 -4.646 1.00 92.50 114 SER A CA 1
ATOM 887 C C . SER A 1 114 ? 3.929 5.524 -5.519 1.00 92.50 114 SER A C 1
ATOM 889 O O . SER A 1 114 ? 4.367 5.508 -6.669 1.00 92.50 114 SER A O 1
ATOM 891 N N . MET A 1 115 ? 3.485 6.644 -4.939 1.00 92.69 115 MET A N 1
ATOM 892 C CA . MET A 1 115 ? 3.358 7.924 -5.639 1.00 92.69 115 MET A CA 1
ATOM 893 C C . MET A 1 115 ? 4.701 8.482 -6.117 1.00 92.69 115 MET A C 1
ATOM 895 O O . MET A 1 115 ? 4.727 9.192 -7.117 1.00 92.69 115 MET A O 1
ATOM 899 N N . SER A 1 116 ? 5.808 8.167 -5.438 1.00 94.44 116 SER A N 1
ATOM 900 C CA . SER A 1 116 ? 7.156 8.541 -5.878 1.00 94.44 116 SER A CA 1
ATOM 901 C C . SER A 1 116 ? 7.723 7.594 -6.938 1.00 94.44 116 SER A C 1
ATOM 903 O O . SER A 1 116 ? 8.361 8.052 -7.880 1.00 94.44 116 SER A O 1
ATOM 905 N N . LEU A 1 117 ? 7.494 6.284 -6.819 1.00 92.06 117 LEU A N 1
ATOM 906 C CA . LEU A 1 117 ? 8.047 5.285 -7.740 1.00 92.06 117 LEU A CA 1
ATOM 907 C C . LEU A 1 117 ? 7.461 5.400 -9.154 1.00 92.06 117 LEU A C 1
ATOM 909 O O . LEU A 1 117 ? 8.188 5.216 -10.127 1.00 92.06 117 LEU A O 1
ATOM 913 N N . ILE A 1 118 ? 6.176 5.745 -9.281 1.00 88.25 118 ILE A N 1
ATOM 914 C CA . ILE A 1 118 ? 5.494 5.884 -10.578 1.00 88.25 118 ILE A CA 1
ATOM 915 C C . ILE A 1 118 ? 6.160 6.919 -11.496 1.00 88.25 118 ILE A C 1
ATOM 917 O O . ILE A 1 118 ? 6.576 6.532 -12.588 1.00 88.25 118 ILE A O 1
ATOM 921 N N . PRO A 1 119 ? 6.287 8.209 -11.122 1.00 90.44 119 PRO A N 1
ATOM 922 C CA . PRO A 1 119 ? 6.885 9.204 -12.006 1.00 90.44 119 PRO A CA 1
ATOM 923 C C . PRO A 1 119 ? 8.344 8.874 -12.326 1.00 90.44 119 PRO A C 1
ATOM 925 O O . PRO A 1 119 ? 8.765 9.078 -13.458 1.00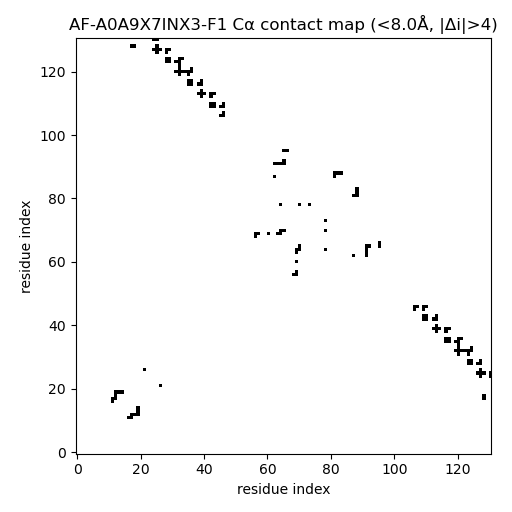 90.44 119 PRO A O 1
ATOM 928 N N . VAL A 1 120 ? 9.101 8.302 -11.383 1.00 93.12 120 VAL A N 1
ATOM 929 C CA . VAL A 1 120 ? 10.487 7.870 -11.637 1.00 93.12 120 VAL A CA 1
ATOM 930 C C . VAL A 1 120 ? 10.531 6.723 -12.650 1.00 93.12 120 VAL A C 1
ATOM 932 O O . VAL A 1 120 ? 11.337 6.761 -13.577 1.00 93.12 120 VAL A O 1
ATOM 935 N N . GLY A 1 121 ? 9.630 5.744 -12.533 1.00 89.75 121 GLY A N 1
ATOM 936 C CA . GLY A 1 121 ? 9.499 4.655 -13.501 1.00 89.75 121 GLY A CA 1
ATOM 937 C C . GLY A 1 121 ? 9.106 5.154 -14.891 1.00 89.75 121 GLY A C 1
ATOM 938 O O . GLY A 1 121 ? 9.721 4.766 -15.881 1.00 89.75 121 GLY A O 1
ATOM 939 N N . VAL A 1 122 ? 8.142 6.075 -14.972 1.00 86.75 122 VAL A N 1
ATOM 940 C CA . VAL A 1 122 ? 7.726 6.703 -16.237 1.00 86.75 122 VAL A CA 1
ATOM 941 C C . VAL A 1 122 ? 8.868 7.509 -16.860 1.00 86.75 122 VAL A C 1
ATOM 943 O O . VAL A 1 122 ? 9.096 7.394 -18.061 1.00 86.75 122 VAL A O 1
ATOM 946 N N . MET A 1 123 ? 9.625 8.277 -16.070 1.00 88.44 123 MET A N 1
ATOM 947 C CA . MET A 1 123 ? 10.799 9.006 -16.563 1.00 88.44 123 MET A CA 1
ATOM 948 C C . MET A 1 123 ? 11.872 8.059 -17.108 1.00 88.44 123 MET A C 1
ATOM 950 O O . MET A 1 123 ? 12.406 8.320 -18.181 1.00 88.44 123 MET A O 1
ATOM 954 N N . ALA A 1 124 ? 12.151 6.943 -16.428 1.00 88.44 124 ALA A N 1
ATOM 955 C CA . ALA A 1 124 ? 13.099 5.940 -16.915 1.00 88.44 124 ALA A CA 1
ATOM 956 C C . ALA A 1 124 ? 12.665 5.345 -18.267 1.00 88.44 124 ALA A C 1
ATOM 958 O O . ALA A 1 124 ? 13.485 5.208 -19.172 1.00 88.44 124 ALA A O 1
ATOM 959 N N . LEU A 1 125 ? 11.369 5.065 -18.445 1.00 85.06 125 LEU A N 1
ATOM 960 C CA . LEU A 1 125 ? 10.825 4.614 -19.732 1.00 85.06 125 LEU A CA 1
ATOM 961 C C . LEU A 1 125 ? 10.874 5.705 -20.813 1.00 85.06 125 LEU A C 1
ATOM 963 O O . LEU A 1 125 ? 11.136 5.400 -21.976 1.00 85.06 125 LEU A O 1
ATOM 967 N N . GLY A 1 126 ? 10.663 6.968 -20.437 1.00 83.06 126 GLY A N 1
ATOM 968 C CA . GLY A 1 126 ? 10.825 8.113 -21.332 1.00 83.06 126 GLY A CA 1
ATOM 969 C C . GLY A 1 126 ? 12.268 8.279 -21.813 1.00 83.06 126 GLY A C 1
ATOM 970 O O . GLY A 1 126 ? 12.491 8.440 -23.006 1.00 83.06 126 GLY A O 1
ATOM 971 N N . ILE A 1 127 ? 13.249 8.160 -20.911 1.00 84.38 127 ILE A N 1
ATOM 972 C CA . ILE A 1 127 ? 14.684 8.175 -21.242 1.00 84.38 127 ILE A CA 1
ATOM 973 C C . ILE A 1 127 ? 15.036 6.991 -22.145 1.00 84.38 127 ILE A C 1
ATOM 975 O O . ILE A 1 127 ? 15.731 7.164 -23.140 1.00 84.38 127 ILE A O 1
ATOM 979 N N . CYS A 1 128 ? 14.515 5.801 -21.838 1.00 83.31 128 CYS A N 1
ATOM 980 C CA . CYS A 1 128 ? 14.681 4.614 -22.674 1.00 83.31 128 CYS A CA 1
ATOM 981 C C . CYS A 1 128 ? 14.262 4.873 -24.131 1.00 83.31 128 CYS A C 1
ATOM 983 O O . CYS A 1 128 ? 14.971 4.469 -25.042 1.00 83.31 128 CYS A O 1
ATOM 985 N N . ALA A 1 129 ? 13.172 5.614 -24.350 1.00 77.19 129 ALA A N 1
ATOM 986 C CA . ALA A 1 129 ? 12.676 5.956 -25.684 1.00 77.19 129 ALA A CA 1
ATOM 987 C C . ALA A 1 129 ? 13.528 6.996 -26.449 1.00 77.19 129 ALA A C 1
ATOM 989 O O . ALA A 1 129 ? 13.200 7.315 -27.589 1.00 77.19 129 ALA A O 1
ATOM 990 N N . THR A 1 130 ? 14.581 7.551 -25.834 1.00 78.94 130 THR A N 1
ATOM 991 C CA . THR A 1 130 ? 15.527 8.481 -26.488 1.00 78.94 130 THR A CA 1
ATOM 992 C C . THR A 1 130 ? 16.820 7.820 -26.968 1.00 78.94 130 THR A C 1
ATOM 994 O O . THR A 1 130 ? 17.619 8.484 -27.628 1.00 78.94 130 THR A O 1
ATOM 997 N N . TYR A 1 131 ? 17.025 6.544 -26.627 1.00 65.69 131 TYR A N 1
ATOM 998 C CA . TYR A 1 131 ? 18.116 5.709 -27.134 1.00 65.69 131 TYR A CA 1
ATOM 999 C C . T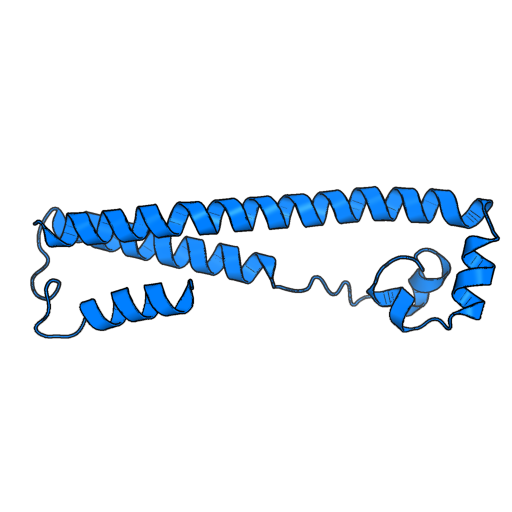YR A 1 131 ? 17.673 4.950 -28.383 1.00 65.69 131 TYR A C 1
ATOM 1001 O O . TYR A 1 131 ? 18.538 4.762 -29.265 1.00 65.69 131 TYR A O 1
#

Foldseek 3Di:
DLVVLVVVVVVQPDPPHLPNDQDDPLVVLLVLLVVLSVLLVVLLVVLPDDPPPPPCLVVCCVQQVPDPSSVVVDDPVRVVVQVVPPVSPVVNVVVCVVVVVVSVVSNVVSNVSSVVSNVVSVVSNVVSSVD

Sequence (131 aa):
MESALLVGVITLSGDGRVYHQLSGWAVVWYVVGIVLLIAAAICATAVVRPRLRAANLKAEAEDNFIYFGHLRHLTPEAVQARLDDSALLLPVLSKQLVEMSKITWRKHRLVQLSMSLIPVGVMALGICATY

Secondary structure (DSSP, 8-state):
-HHHHHHHHHHHTSTTSTTTT--THHHHHHHHHHHHHHHHHHHHHHHHS-----SSHHHHTTT-TTSHHHHTTS-HHHHHHHHH-HHHHHHHHHHHHHHHHHHHHHHHHHHHHHHHHHHHHHHHHHHHTT-

Solvent-accessible surface area (backbone atoms only — not comparable to full-atom values): 7280 Å² total; per-residue (Å²): 108,73,68,57,54,51,50,51,54,54,66,54,61,42,91,91,33,90,62,74,77,67,58,76,71,26,45,56,28,40,52,51,12,53,52,29,40,52,53,16,52,52,28,48,50,60,54,68,57,76,86,74,73,74,82,58,49,83,76,45,27,84,75,40,43,87,42,74,85,32,42,79,76,54,54,72,68,67,46,49,60,47,61,71,37,60,83,65,34,55,64,41,50,53,52,48,53,55,53,50,49,55,52,52,50,54,36,50,54,30,46,52,49,20,67,53,27,39,60,53,12,52,50,29,39,54,55,24,72,73,106

Organism: NCBI:txid1795032